Protein AF-A0A7Z1GWZ8-F1 (afdb_monomer)

Sequence (52 aa):
MNIPIPAETPDPNIDNPTLPPTEPQPIPEKEPPENEPPPVEEPPTTMPPVIV

Structure (mmCIF, N/CA/C/O backbone):
data_AF-A0A7Z1GWZ8-F1
#
_entry.id   AF-A0A7Z1GWZ8-F1
#
loop_
_atom_site.group_PDB
_atom_site.id
_atom_site.type_symbol
_atom_site.label_atom_id
_atom_site.label_alt_id
_atom_site.label_comp_id
_atom_site.label_asym_id
_atom_site.label_entity_id
_atom_site.label_seq_id
_atom_site.pdbx_PDB_ins_code
_atom_site.Cartn_x
_atom_site.Cartn_y
_atom_site.Cartn_z
_atom_site.occupancy
_atom_site.B_iso_or_equiv
_atom_site.auth_seq_id
_atom_site.auth_comp_id
_atom_site.auth_asym_id
_atom_site.auth_atom_id
_atom_site.pdbx_PDB_model_num
ATOM 1 N N . MET A 1 1 ? -15.064 0.205 52.007 1.00 73.06 1 MET A N 1
ATOM 2 C CA . MET A 1 1 ? -15.729 0.894 50.879 1.00 73.06 1 MET A CA 1
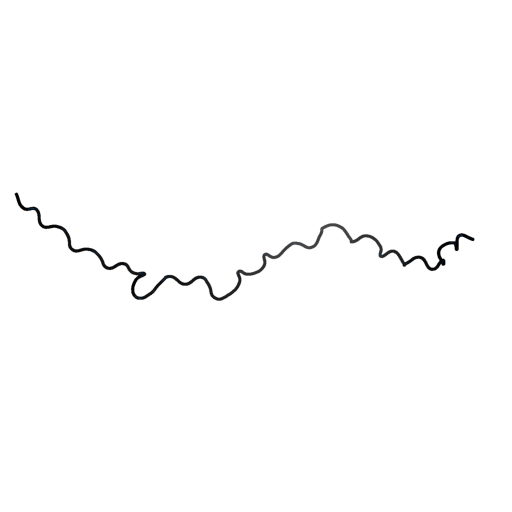ATOM 3 C C . MET A 1 1 ? -15.641 -0.012 49.670 1.00 73.06 1 MET A C 1
ATOM 5 O O . MET A 1 1 ? -14.539 -0.435 49.355 1.00 73.06 1 MET A O 1
ATOM 9 N N . ASN A 1 2 ? -16.772 -0.334 49.043 1.00 80.94 2 ASN A N 1
ATOM 10 C CA . ASN A 1 2 ? -16.818 -1.112 47.808 1.00 80.94 2 ASN A CA 1
ATOM 11 C C . ASN A 1 2 ? -16.993 -0.114 46.658 1.00 80.94 2 ASN A C 1
ATOM 13 O O . ASN A 1 2 ? -18.107 0.341 46.408 1.00 80.94 2 ASN A O 1
ATOM 17 N N . ILE A 1 3 ? -15.889 0.336 46.063 1.00 80.25 3 ILE A N 1
ATOM 18 C CA . ILE A 1 3 ? -15.953 1.251 44.919 1.00 80.25 3 ILE A CA 1
ATOM 19 C C . ILE A 1 3 ? -16.376 0.408 43.706 1.00 80.25 3 ILE A C 1
ATOM 21 O O . ILE A 1 3 ? -15.725 -0.606 43.451 1.00 80.25 3 ILE A O 1
ATOM 25 N N . PRO A 1 4 ? -17.467 0.749 42.995 1.00 85.25 4 PRO A N 1
ATOM 26 C CA . PRO A 1 4 ? -17.878 -0.006 41.817 1.00 85.25 4 PRO A CA 1
ATOM 27 C C . PRO A 1 4 ? -16.780 0.064 40.752 1.00 85.25 4 PRO A C 1
ATOM 29 O O . PRO A 1 4 ? -16.270 1.144 40.453 1.00 85.25 4 PRO A O 1
ATOM 32 N N . ILE A 1 5 ? -16.409 -1.093 40.199 1.00 86.12 5 ILE A N 1
ATOM 33 C CA . ILE A 1 5 ? -15.468 -1.157 39.079 1.00 86.12 5 ILE A CA 1
ATOM 34 C C . ILE A 1 5 ? -16.207 -0.640 37.837 1.00 86.12 5 ILE A C 1
ATOM 36 O O . ILE A 1 5 ? -17.337 -1.076 37.593 1.00 86.12 5 ILE A O 1
ATOM 40 N N . PRO A 1 6 ? -15.620 0.298 37.074 1.00 87.88 6 PRO A N 1
ATOM 41 C CA . PRO A 1 6 ? -16.188 0.733 35.806 1.00 87.88 6 PRO A CA 1
ATOM 42 C C . PRO A 1 6 ? -16.427 -0.458 34.875 1.00 87.88 6 PRO A C 1
ATOM 44 O O . PRO A 1 6 ? -15.635 -1.398 34.855 1.00 87.88 6 PRO A O 1
ATOM 47 N N . ALA A 1 7 ? -17.503 -0.410 34.091 1.00 85.94 7 ALA A N 1
ATOM 48 C CA . ALA A 1 7 ? -17.694 -1.376 33.018 1.00 85.94 7 ALA A CA 1
ATOM 49 C C . ALA A 1 7 ? -16.550 -1.244 32.000 1.00 85.94 7 ALA A C 1
ATOM 51 O O . ALA A 1 7 ? -16.150 -0.126 31.663 1.00 85.94 7 ALA A O 1
ATOM 52 N N . GLU A 1 8 ? -16.032 -2.371 31.514 1.00 88.56 8 GLU A N 1
ATOM 53 C CA . GLU A 1 8 ? -15.036 -2.364 30.445 1.00 88.56 8 GLU A CA 1
ATOM 54 C C . GLU A 1 8 ? -15.659 -1.831 29.153 1.00 88.56 8 GLU A C 1
ATOM 56 O O . GLU A 1 8 ? -16.771 -2.200 28.767 1.00 88.56 8 GLU A O 1
ATOM 61 N N . THR A 1 9 ? -14.940 -0.936 28.481 1.00 87.56 9 THR A N 1
ATOM 62 C CA . THR A 1 9 ? -15.302 -0.484 27.139 1.00 87.56 9 THR A CA 1
ATOM 63 C C . THR A 1 9 ? -14.992 -1.603 26.143 1.00 87.56 9 THR A C 1
ATOM 65 O O . THR A 1 9 ? -13.855 -2.081 26.156 1.00 87.56 9 THR A O 1
ATOM 68 N N . PRO A 1 10 ? -15.938 -2.014 25.277 1.00 88.62 10 PRO A N 1
ATOM 69 C CA . PRO A 1 10 ? -15.669 -3.014 24.245 1.00 88.62 10 PRO A CA 1
ATOM 70 C C . PRO A 1 10 ? -14.4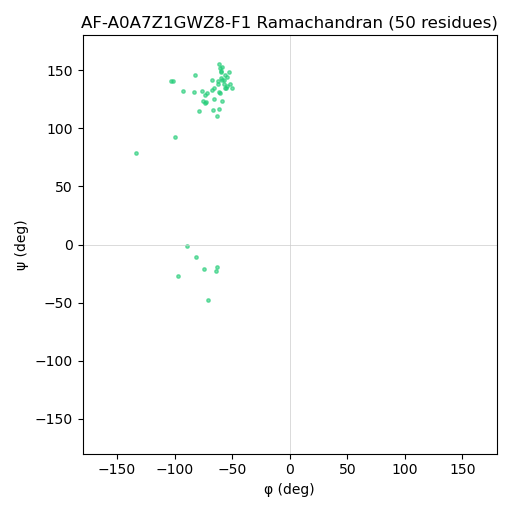78 -2.603 23.371 1.00 88.62 10 PRO A C 1
ATOM 72 O O . PRO A 1 10 ? -14.385 -1.439 22.974 1.00 88.62 10 PRO A O 1
ATOM 75 N N . ASP A 1 11 ? -13.577 -3.540 23.068 1.00 90.62 11 ASP A N 1
ATOM 76 C CA . ASP A 1 11 ? -12.451 -3.275 22.169 1.00 90.62 11 ASP A CA 1
ATOM 77 C C . ASP A 1 11 ? -12.969 -3.163 20.720 1.00 90.62 11 ASP A C 1
ATOM 79 O O . ASP A 1 11 ? -13.599 -4.100 20.216 1.00 90.62 11 ASP A O 1
ATOM 83 N N . PRO A 1 12 ? -12.730 -2.027 20.032 1.00 90.19 12 PRO A N 1
ATOM 84 C CA . PRO A 1 12 ? -13.251 -1.787 18.687 1.00 90.19 12 PRO A CA 1
ATOM 85 C C . PRO A 1 12 ? -12.724 -2.773 17.634 1.00 90.19 12 PRO A C 1
ATOM 87 O O . PRO A 1 12 ? -13.343 -2.913 16.580 1.00 90.19 12 PRO A O 1
ATOM 90 N N . ASN A 1 13 ? -11.612 -3.464 17.898 1.00 91.19 13 ASN A N 1
ATOM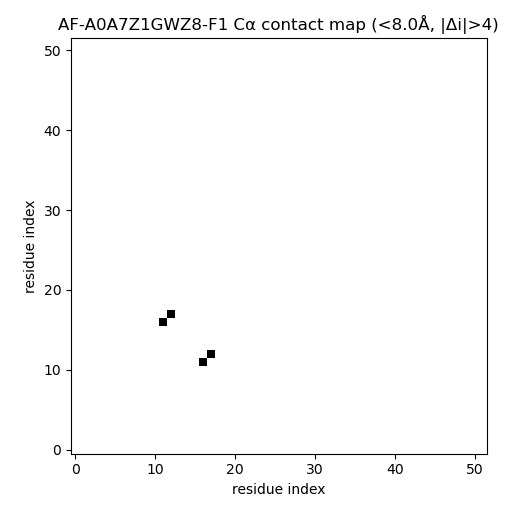 91 C CA . ASN A 1 13 ? -11.003 -4.414 16.968 1.00 91.19 13 ASN A CA 1
ATOM 92 C C . ASN A 1 13 ? -11.538 -5.851 17.110 1.00 91.19 13 ASN A C 1
ATOM 94 O O . ASN A 1 13 ? -11.090 -6.718 16.362 1.00 91.19 13 ASN A O 1
ATOM 98 N N . ILE A 1 14 ? -12.458 -6.125 18.044 1.00 90.00 14 ILE A N 1
ATOM 99 C CA . ILE A 1 14 ? -13.022 -7.474 18.249 1.00 90.00 14 ILE A CA 1
ATOM 100 C C . ILE A 1 14 ? -13.942 -7.876 17.094 1.00 90.00 14 ILE A C 1
ATOM 102 O O . ILE A 1 14 ? -13.793 -8.964 16.546 1.00 90.00 14 ILE A O 1
ATOM 106 N N . ASP A 1 15 ? -14.857 -6.988 16.702 1.00 90.25 15 ASP A N 1
ATOM 107 C CA . ASP A 1 15 ? -15.823 -7.255 15.628 1.00 90.25 15 ASP A CA 1
ATOM 108 C C . ASP A 1 15 ? -15.374 -6.687 14.274 1.00 90.25 15 ASP A C 1
ATOM 110 O O . ASP A 1 15 ? -15.746 -7.20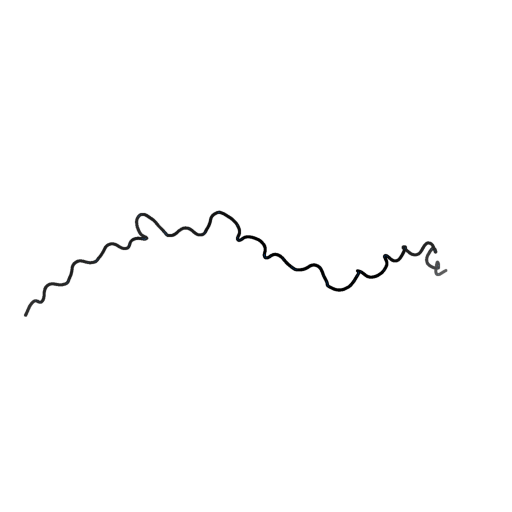6 13.222 1.00 90.25 15 ASP A O 1
ATOM 114 N N . ASN A 1 16 ? -14.571 -5.619 14.288 1.00 90.06 16 ASN A N 1
ATOM 115 C CA . ASN A 1 16 ? -14.088 -4.949 13.084 1.00 90.06 16 ASN A CA 1
ATOM 116 C C . ASN A 1 16 ? -12.579 -4.675 13.188 1.00 90.06 16 ASN A C 1
ATOM 118 O O . ASN A 1 16 ? -12.177 -3.552 13.508 1.00 90.06 16 ASN A O 1
ATOM 122 N N . PRO A 1 17 ? -11.727 -5.693 12.9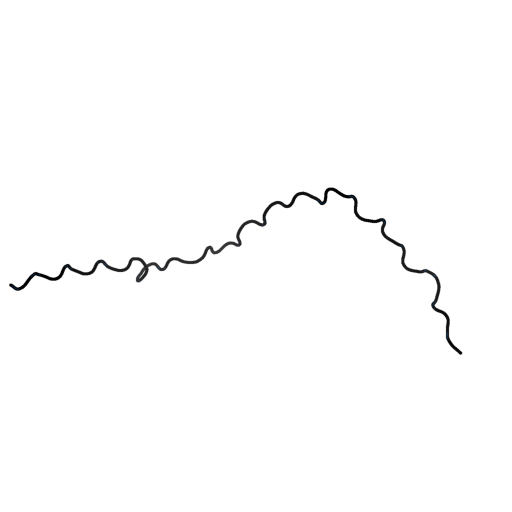61 1.00 91.75 17 PRO A N 1
ATOM 123 C CA . PRO A 1 17 ? -10.287 -5.523 13.059 1.00 91.75 17 PRO A CA 1
ATOM 124 C C . PRO A 1 17 ? -9.803 -4.503 12.030 1.00 91.75 17 PRO A C 1
ATOM 126 O O . PRO A 1 17 ? -10.236 -4.499 10.876 1.00 91.75 17 PRO A O 1
ATOM 129 N N . THR A 1 18 ? -8.851 -3.664 12.433 1.00 91.00 18 THR A N 1
ATOM 130 C CA . THR A 1 18 ? -8.168 -2.779 11.487 1.00 91.00 18 THR A CA 1
ATOM 131 C C . THR A 1 18 ? -7.401 -3.633 10.478 1.00 91.00 18 THR A C 1
ATOM 133 O O . THR A 1 18 ? -6.419 -4.292 10.824 1.00 91.00 18 THR A O 1
ATOM 136 N N . LEU A 1 19 ? -7.859 -3.642 9.227 1.00 91.25 19 LEU A N 1
ATOM 137 C CA . LEU A 1 19 ? -7.184 -4.345 8.144 1.00 91.25 19 LEU A CA 1
ATOM 138 C C . LEU A 1 19 ? -6.041 -3.488 7.584 1.00 91.25 19 LEU A C 1
ATOM 140 O O . LEU A 1 19 ? -6.169 -2.261 7.517 1.00 91.25 19 LEU A O 1
ATOM 144 N N . PRO A 1 20 ? -4.929 -4.107 7.152 1.00 89.25 20 PRO A N 1
ATOM 145 C CA . PRO A 1 20 ? -3.941 -3.398 6.356 1.00 89.25 20 PRO A CA 1
ATOM 146 C C . PRO A 1 20 ? -4.576 -2.922 5.036 1.00 89.25 20 PRO A C 1
ATOM 148 O O . PRO A 1 20 ? -5.550 -3.522 4.569 1.00 89.25 20 PRO A O 1
ATOM 151 N N . PRO A 1 21 ? -4.033 -1.864 4.410 1.00 91.38 21 PRO A N 1
ATOM 152 C CA . PRO A 1 21 ? -4.491 -1.433 3.096 1.00 91.38 21 PRO A CA 1
ATOM 153 C C . PRO A 1 21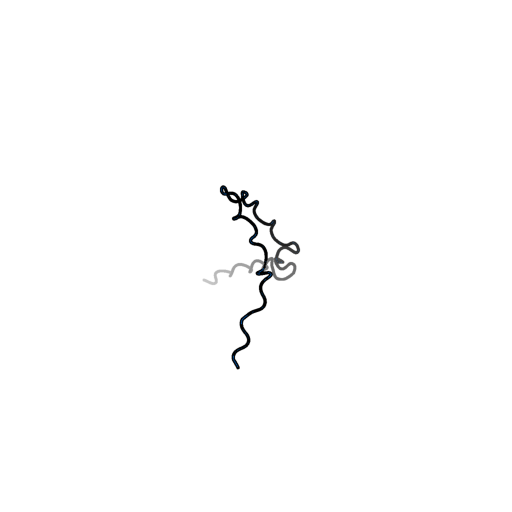 ? -4.407 -2.594 2.097 1.00 91.38 21 PRO A C 1
ATOM 155 O O . PRO A 1 21 ? -3.417 -3.325 2.054 1.00 91.38 21 PRO A O 1
ATOM 158 N N . THR A 1 22 ? -5.461 -2.769 1.300 1.00 90.56 22 THR A N 1
ATOM 159 C CA . THR A 1 22 ? -5.539 -3.813 0.264 1.00 90.56 22 THR A CA 1
ATOM 160 C C . THR A 1 22 ? -4.692 -3.486 -0.958 1.00 90.56 22 THR A C 1
ATOM 162 O O . THR A 1 22 ? -4.349 -4.377 -1.731 1.00 90.56 22 THR A O 1
ATOM 165 N N . GLU A 1 23 ? -4.377 -2.207 -1.145 1.00 90.75 23 GLU A N 1
ATOM 166 C CA . GLU A 1 23 ? -3.608 -1.713 -2.275 1.00 90.75 23 GLU A CA 1
ATOM 167 C C . GLU A 1 23 ? -2.169 -1.406 -1.849 1.00 90.75 23 GLU A C 1
ATOM 169 O O . GLU A 1 23 ? -1.943 -0.885 -0.748 1.00 90.75 23 GLU A O 1
ATOM 174 N N . PRO A 1 24 ? -1.178 -1.711 -2.705 1.00 87.44 24 PRO A N 1
ATOM 175 C CA . PRO A 1 24 ? 0.183 -1.253 -2.496 1.00 87.44 24 PRO A CA 1
ATOM 176 C C . PRO A 1 24 ? 0.218 0.269 -2.378 1.00 87.44 24 PRO A C 1
ATOM 178 O O . PRO A 1 24 ? -0.517 0.981 -3.062 1.00 87.44 24 PRO A O 1
ATOM 181 N N . GLN A 1 25 ? 1.122 0.772 -1.544 1.00 88.25 25 GLN A N 1
ATOM 182 C CA . GLN A 1 25 ? 1.396 2.203 -1.517 1.00 88.25 25 GLN A CA 1
ATOM 183 C C . GLN A 1 25 ? 1.878 2.656 -2.906 1.00 88.25 25 GLN A C 1
ATOM 185 O O . GLN A 1 25 ? 2.607 1.902 -3.564 1.00 88.25 25 GLN A O 1
ATOM 190 N N . PRO A 1 26 ? 1.494 3.860 -3.364 1.00 87.75 26 PRO A N 1
ATOM 191 C CA . PRO A 1 26 ? 1.977 4.385 -4.630 1.00 87.75 26 PRO A CA 1
ATOM 192 C C . PRO A 1 26 ? 3.507 4.428 -4.620 1.00 87.75 26 PRO A C 1
ATOM 194 O O . PRO A 1 26 ? 4.133 4.789 -3.622 1.00 87.75 26 PRO A O 1
ATOM 197 N N . ILE A 1 27 ? 4.109 4.030 -5.738 1.00 86.88 27 ILE A N 1
ATOM 198 C CA . ILE A 1 27 ? 5.558 4.092 -5.915 1.00 86.88 27 ILE A CA 1
ATOM 199 C C . ILE A 1 27 ? 5.934 5.580 -5.914 1.00 86.88 27 ILE A C 1
ATOM 201 O O . ILE A 1 27 ? 5.353 6.323 -6.708 1.00 86.88 27 ILE A O 1
ATOM 205 N N . PRO A 1 28 ? 6.868 6.039 -5.060 1.00 86.12 28 PRO A N 1
ATOM 206 C CA . PRO A 1 28 ? 7.320 7.420 -5.112 1.00 86.12 28 PRO A CA 1
ATOM 207 C C . PRO A 1 28 ? 7.837 7.758 -6.509 1.00 86.12 28 PRO A C 1
ATOM 209 O O . PRO A 1 28 ? 8.610 6.984 -7.086 1.00 86.12 28 PRO A O 1
ATOM 212 N N . GLU A 1 29 ? 7.435 8.913 -7.034 1.00 86.06 29 GLU A N 1
ATOM 213 C CA . GLU A 1 29 ? 8.037 9.460 -8.243 1.00 86.06 29 GLU A CA 1
ATOM 214 C C . GLU A 1 29 ? 9.517 9.708 -7.953 1.00 86.06 29 GLU A C 1
ATOM 216 O O . GLU A 1 29 ? 9.885 10.468 -7.056 1.00 86.06 29 GLU A O 1
ATOM 221 N N . LYS A 1 30 ? 10.378 8.992 -8.675 1.00 84.69 30 LYS A N 1
ATOM 222 C CA . LYS A 1 30 ? 11.809 9.267 -8.678 1.00 84.69 30 LYS A CA 1
ATOM 223 C C . LYS A 1 30 ? 12.076 10.207 -9.832 1.00 84.69 30 LYS A C 1
ATOM 225 O O . LYS A 1 30 ? 11.631 9.941 -10.949 1.00 84.69 30 LYS A O 1
ATOM 230 N N . GLU A 1 31 ? 12.820 11.270 -9.566 1.00 86.56 31 GLU A N 1
ATOM 231 C CA . GLU A 1 31 ? 13.380 12.061 -10.650 1.00 86.56 31 GLU A CA 1
ATOM 232 C C . GLU A 1 31 ? 14.239 11.145 -11.537 1.00 86.56 31 GLU A C 1
ATOM 234 O O . GLU A 1 31 ? 14.900 10.225 -11.028 1.00 86.56 31 GLU A O 1
ATOM 239 N N . PRO A 1 32 ? 14.209 11.337 -12.866 1.00 84.69 32 PRO A N 1
ATOM 240 C CA . PRO A 1 32 ? 15.178 10.702 -13.740 1.00 84.69 32 PRO A CA 1
ATOM 241 C C . PRO A 1 32 ? 16.601 10.997 -13.241 1.00 84.69 32 PRO A C 1
ATOM 243 O O . PRO A 1 32 ? 16.835 12.068 -12.679 1.00 84.69 32 PRO A O 1
ATOM 246 N N . PRO A 1 33 ? 17.563 10.083 -13.447 1.00 86.75 33 PRO A N 1
ATOM 247 C CA . PRO A 1 33 ? 18.965 10.397 -13.207 1.00 86.75 33 PRO A CA 1
ATOM 248 C C . PRO A 1 33 ? 19.350 11.708 -13.910 1.00 86.75 33 PRO A C 1
ATOM 250 O O . PRO A 1 33 ? 19.008 11.896 -15.076 1.00 86.75 33 PRO A O 1
ATOM 253 N N . GLU A 1 34 ? 20.066 12.600 -13.219 1.00 88.31 34 GLU A N 1
ATOM 254 C CA . GLU A 1 34 ? 20.525 13.879 -13.795 1.00 88.31 34 GLU A CA 1
ATOM 255 C C . GLU A 1 34 ? 21.520 13.679 -14.950 1.00 88.31 34 GLU A C 1
ATOM 257 O O . GLU A 1 34 ? 21.694 14.549 -15.803 1.00 88.31 34 GLU A O 1
ATOM 262 N N . ASN A 1 35 ? 22.185 12.524 -14.980 1.00 89.12 35 ASN A N 1
ATOM 263 C CA . ASN A 1 35 ? 23.222 12.196 -15.942 1.00 89.12 35 ASN A CA 1
ATOM 264 C C . ASN A 1 35 ? 22.677 11.292 -17.046 1.00 89.12 35 ASN A C 1
ATOM 266 O O . ASN A 1 35 ? 21.950 10.331 -16.783 1.00 89.12 35 ASN A O 1
ATOM 270 N N . GLU A 1 36 ? 23.117 11.549 -18.278 1.00 88.69 36 GLU A N 1
ATOM 271 C CA . GLU A 1 36 ? 22.894 10.627 -19.386 1.00 88.69 36 GLU A CA 1
ATOM 272 C C . GLU A 1 36 ? 23.518 9.253 -19.076 1.00 88.69 36 GLU A C 1
ATOM 274 O O . GLU A 1 36 ? 24.598 9.181 -18.471 1.00 88.69 36 GLU A O 1
ATOM 279 N N . PRO A 1 37 ? 22.853 8.148 -19.464 1.00 87.69 37 PRO A N 1
ATOM 280 C CA . PRO A 1 37 ? 23.438 6.823 -19.331 1.00 87.69 37 PRO A CA 1
ATOM 281 C C . PRO A 1 37 ? 24.732 6.734 -20.155 1.00 87.69 37 PRO A C 1
ATOM 283 O O . PRO A 1 37 ? 24.867 7.419 -21.173 1.00 87.69 37 PRO A O 1
ATOM 286 N N . PRO A 1 38 ? 25.689 5.879 -19.751 1.00 89.50 38 PRO A N 1
ATOM 287 C CA . PRO A 1 38 ? 26.879 5.651 -20.556 1.00 89.50 38 PRO A CA 1
ATOM 288 C C . PRO A 1 38 ? 26.487 5.136 -21.952 1.00 89.50 38 PRO A C 1
ATOM 290 O O . PRO A 1 38 ? 25.446 4.482 -22.094 1.00 89.50 38 PRO A O 1
ATOM 293 N N . PRO A 1 39 ? 27.315 5.389 -22.981 1.00 90.06 39 PRO A N 1
ATOM 294 C CA . PRO A 1 39 ? 27.118 4.795 -24.294 1.00 90.06 39 PRO A CA 1
ATOM 295 C C . PRO A 1 39 ? 26.977 3.278 -24.183 1.00 90.06 39 PRO A C 1
ATOM 297 O O . PRO A 1 39 ? 27.710 2.628 -23.437 1.00 90.06 39 PRO A O 1
ATOM 300 N N . VAL A 1 40 ? 26.038 2.712 -24.939 1.00 90.31 40 VAL A N 1
ATOM 301 C CA . VAL A 1 40 ? 25.936 1.259 -25.073 1.00 90.31 40 VAL A CA 1
ATOM 302 C C . VAL A 1 40 ? 27.184 0.779 -25.810 1.00 90.31 40 VAL A C 1
ATOM 304 O O . VAL A 1 40 ? 27.399 1.153 -26.961 1.00 90.31 40 VAL A O 1
ATOM 307 N N . GLU A 1 41 ? 28.014 -0.025 -25.149 1.00 88.31 41 GLU A N 1
ATOM 308 C CA . GLU A 1 41 ? 29.146 -0.675 -25.806 1.00 88.31 41 GLU A CA 1
ATOM 309 C C . GLU A 1 41 ? 28.645 -1.852 -26.648 1.00 88.31 41 GLU A C 1
ATOM 311 O O . GLU A 1 41 ? 27.850 -2.679 -26.189 1.00 88.31 41 GLU A O 1
ATOM 316 N N . GLU A 1 42 ? 29.105 -1.930 -27.896 1.00 89.81 42 GLU A N 1
ATOM 317 C CA . GLU A 1 42 ? 28.848 -3.098 -28.730 1.00 89.81 42 GLU A CA 1
ATOM 318 C C . GLU A 1 42 ? 29.593 -4.314 -28.162 1.00 89.81 42 GLU A C 1
ATOM 320 O O . GLU A 1 42 ? 30.728 -4.188 -27.689 1.00 89.81 42 GLU A O 1
ATOM 325 N N . PRO A 1 43 ? 28.986 -5.513 -28.204 1.00 87.06 43 PRO A N 1
ATOM 326 C CA . PRO A 1 43 ? 29.690 -6.721 -27.809 1.00 87.06 43 PRO A CA 1
ATOM 327 C C . PRO A 1 43 ? 30.929 -6.926 -28.699 1.00 87.06 43 PRO A C 1
ATOM 329 O O . PRO A 1 43 ? 30.907 -6.571 -29.882 1.00 87.06 43 PRO A O 1
ATOM 332 N N . PRO A 1 44 ? 32.006 -7.538 -28.174 1.00 87.12 44 PRO A N 1
ATOM 333 C CA . PRO A 1 44 ? 33.189 -7.819 -28.973 1.00 87.12 44 PRO A CA 1
ATOM 334 C C . PRO A 1 44 ? 32.813 -8.714 -30.159 1.00 87.12 44 PRO A C 1
ATOM 336 O O . PRO A 1 44 ? 32.277 -9.807 -29.993 1.00 87.12 44 PRO A O 1
ATOM 339 N N . THR A 1 45 ? 33.114 -8.251 -31.371 1.00 86.12 45 THR A N 1
ATOM 340 C CA . THR A 1 45 ? 32.926 -9.025 -32.611 1.00 86.12 45 THR A CA 1
ATOM 341 C C . THR A 1 45 ? 34.073 -10.001 -32.863 1.00 86.12 45 THR A C 1
ATOM 343 O O . THR A 1 45 ? 33.999 -10.853 -33.750 1.00 86.12 45 THR A O 1
ATOM 346 N N . THR A 1 46 ? 35.153 -9.879 -32.092 1.00 86.31 46 THR A N 1
ATOM 347 C CA . THR A 1 46 ? 36.339 -10.714 -32.211 1.00 86.31 46 THR A CA 1
ATOM 348 C C . THR A 1 46 ? 36.144 -12.020 -31.452 1.00 86.31 46 THR A C 1
ATOM 350 O O . THR A 1 46 ? 35.740 -12.050 -30.290 1.00 86.31 46 THR A O 1
ATOM 353 N N . MET A 1 47 ? 36.446 -13.132 -32.122 1.00 85.75 47 MET A N 1
ATOM 354 C CA . MET A 1 47 ? 36.442 -14.442 -31.483 1.00 85.75 47 MET A CA 1
ATOM 355 C C . MET A 1 47 ? 37.595 -14.495 -30.465 1.00 85.75 47 MET A C 1
ATOM 357 O O . MET A 1 47 ? 38.712 -14.087 -30.808 1.00 85.75 47 MET A O 1
AT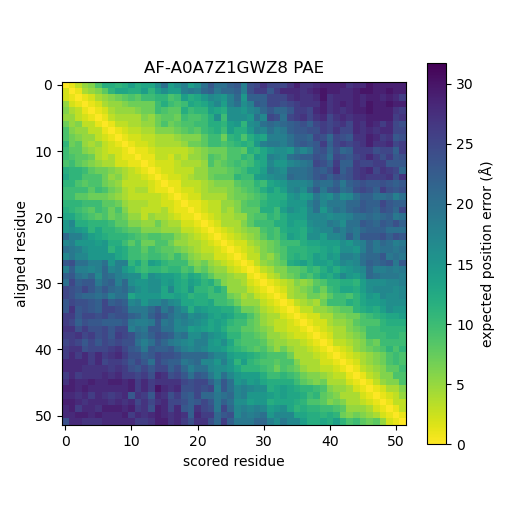OM 361 N N . PRO A 1 48 ? 37.361 -14.967 -29.227 1.00 87.06 48 PRO A N 1
ATOM 362 C CA . PRO A 1 48 ? 38.430 -15.088 -28.246 1.00 87.06 48 PRO A CA 1
ATOM 363 C C . PRO A 1 48 ? 39.529 -16.030 -28.769 1.00 87.06 48 PRO A C 1
ATOM 365 O O . PRO A 1 48 ? 39.232 -16.965 -29.522 1.00 87.06 48 PRO A O 1
ATOM 368 N N . PRO A 1 49 ? 40.799 -15.800 -28.395 1.00 86.69 49 PRO A N 1
ATOM 369 C CA . PRO A 1 49 ? 41.907 -16.622 -28.859 1.00 86.69 49 PRO A CA 1
ATOM 370 C C . PRO A 1 49 ? 41.719 -18.075 -28.416 1.00 86.69 49 PRO A C 1
ATOM 372 O O . PRO A 1 49 ? 41.477 -18.360 -27.243 1.00 86.69 49 PRO A O 1
ATOM 375 N N . VAL A 1 50 ? 41.863 -18.999 -29.364 1.00 85.88 50 VAL A N 1
ATOM 376 C CA . VAL A 1 50 ? 41.920 -20.431 -29.067 1.00 85.88 50 VAL A CA 1
ATOM 377 C C . VAL A 1 50 ? 43.328 -20.737 -28.569 1.00 85.88 50 VAL A C 1
ATOM 379 O O . VAL A 1 50 ? 44.297 -20.575 -29.308 1.00 85.88 50 VAL A O 1
ATOM 382 N N . ILE A 1 51 ? 43.441 -21.148 -27.308 1.00 83.44 51 ILE A N 1
ATOM 383 C CA . ILE A 1 51 ? 44.690 -21.680 -26.760 1.00 83.44 51 ILE A CA 1
ATOM 384 C C . ILE A 1 51 ? 44.870 -23.092 -27.342 1.00 83.44 51 ILE A C 1
ATOM 386 O O . ILE A 1 51 ? 43.975 -23.924 -27.183 1.00 83.44 51 ILE A O 1
ATOM 390 N N . VAL A 1 52 ? 45.991 -23.333 -28.034 1.00 75.44 52 VAL A N 1
ATOM 391 C CA . VAL A 1 52 ? 46.415 -24.640 -28.582 1.00 75.44 52 VAL A CA 1
ATOM 392 C C . VAL A 1 52 ? 47.499 -25.285 -27.732 1.00 75.44 52 VAL A C 1
ATOM 394 O O . VAL A 1 52 ? 48.315 -24.532 -27.154 1.00 75.44 52 VAL A O 1
#

pLDDT: mean 87.31, std 3.59, range [73.06, 91.75]

Radius of gyration: 33.17 Å; Cα contacts (8 Å, |Δi|>4): 2; chains: 1; bounding box: 64×38×84 Å

Solvent-accessible surface area (backbone atoms only — not comparable to full-atom values): 4132 Å² total; per-residue (Å²): 135,87,77,81,78,77,81,83,77,80,65,71,52,77,88,54,58,87,72,77,79,93,63,81,77,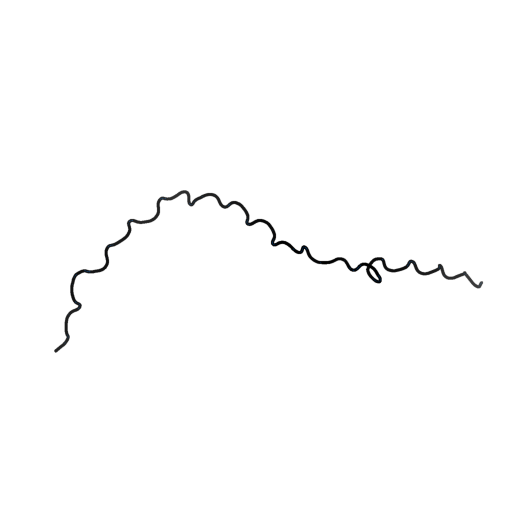80,80,77,87,70,78,76,74,94,62,82,78,76,81,84,77,78,77,81,86,67,78,78,84,82,86,128

Organism: NCBI:txid200451

Foldseek 3Di:
DDDDDDDDDDDPCPVPNDDDDPDDDDDDDDDDPPDDDPDDDDDDPDDPDDDD

Secondary structure (DSSP, 8-st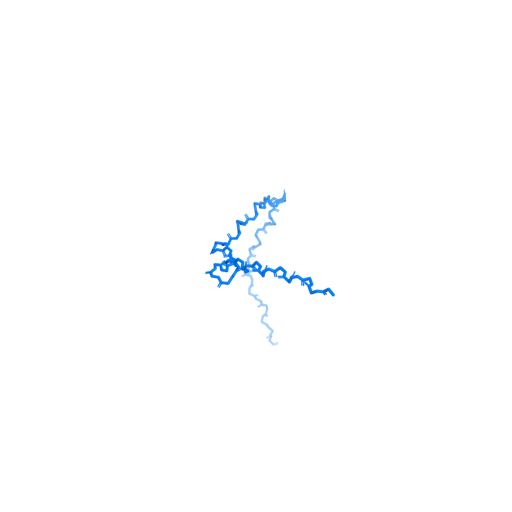ate):
--PPPPPPPPPTTTTS--PPPSSPPPPPPPPPPSSPPPPPPPPP-SPPP---

Mean predicted aligned error: 13.92 Å